Protein AF-A0A537KLE2-F1 (afdb_monomer_lite)

Secondary structure (DSSP, 8-state):
-GGGHHHHHTT--EE-----TTSTTTTTS--TTSTT--EEEEEETTEE--SHHHHHHHHTTPPTT-EEEEEEEETTTTEEEEEEEE--

Organism: NCBI:txid2569760

InterPro domains:
  IPR001478 PDZ domain [PF13180] (10-70)
  IPR036034 PDZ superfamily [G3DSA:2.30.42.10] (9-87)
  IPR036034 PDZ superfamily [SSF50156] (11-74)

Sequence (88 aa):
EPQLKPVARNGGGLVVTDISPDGPAYGRLVPQGANGGPDVILKLNGQPVRTRAEFRAALRDAKSGDIVTLIAYNVSRQQEEVIRLRMP

Foldseek 3Di:
DVLCVVQVVLVHFAWAADDDCVFQCHPVFDHDPDPQAIKTWQDKPNHGDHDPVVVVVSCPPDDQQDWIWTFIARSNVSDTDTTIGHHD

pLDDT: mean 93.51, std 4.77, range [63.5, 97.88]

Radius of gyration: 12.45 Å; chains: 1; bounding box: 31×22×32 Å

Structure (mmCIF, N/CA/C/O backbone):
data_AF-A0A537KLE2-F1
#
_entry.id   AF-A0A537KLE2-F1
#
loop_
_atom_site.group_PDB
_atom_site.id
_atom_site.type_symbol
_atom_site.label_atom_id
_atom_site.label_alt_id
_atom_site.label_comp_id
_atom_site.label_asym_id
_atom_site.label_entity_id
_atom_site.label_seq_id
_atom_site.pdbx_PDB_ins_code
_atom_site.Cartn_x
_atom_site.Cartn_y
_atom_site.Cartn_z
_atom_site.occupancy
_atom_site.B_iso_or_equiv
_atom_site.auth_seq_id
_atom_site.auth_comp_id
_atom_site.auth_asym_id
_atom_site.auth_atom_id
_atom_site.pdbx_PDB_model_num
ATOM 1 N N . GLU A 1 1 ? 13.998 -8.705 -15.037 1.00 63.50 1 GLU A N 1
ATOM 2 C CA . GLU A 1 1 ? 13.747 -7.289 -15.389 1.00 63.50 1 GLU A CA 1
ATOM 3 C C . GLU A 1 1 ? 14.529 -6.372 -14.449 1.00 63.50 1 GLU A C 1
ATOM 5 O O . GLU A 1 1 ? 14.485 -6.594 -13.242 1.00 63.50 1 GLU A O 1
ATOM 10 N N . PRO A 1 2 ? 15.287 -5.381 -14.948 1.00 76.50 2 PRO A N 1
ATOM 11 C CA . PRO A 1 2 ? 16.140 -4.533 -14.108 1.00 76.50 2 PRO A CA 1
ATOM 12 C C . PRO A 1 2 ? 15.359 -3.670 -13.103 1.00 76.50 2 PRO A C 1
ATOM 14 O O . PRO A 1 2 ? 15.895 -3.364 -12.042 1.00 76.50 2 PRO A O 1
ATOM 17 N N . GLN A 1 3 ? 14.098 -3.348 -13.401 1.00 85.12 3 GLN A N 1
ATOM 18 C CA . GLN A 1 3 ? 13.223 -2.525 -12.558 1.00 85.12 3 GLN A CA 1
ATOM 19 C C . GLN A 1 3 ? 12.822 -3.231 -11.252 1.00 85.12 3 GLN A C 1
ATOM 21 O O . GLN A 1 3 ? 12.577 -2.583 -10.249 1.00 85.12 3 GLN A O 1
ATOM 26 N N . LEU A 1 4 ? 12.837 -4.568 -11.207 1.00 88.12 4 LEU A N 1
ATOM 27 C CA . LEU A 1 4 ? 12.489 -5.333 -10.001 1.00 88.12 4 LEU A CA 1
ATOM 28 C C . LEU A 1 4 ? 13.698 -5.659 -9.113 1.00 88.12 4 LEU A C 1
ATOM 30 O O . LEU A 1 4 ? 13.552 -6.331 -8.091 1.00 88.12 4 LEU A O 1
ATOM 34 N N . LYS A 1 5 ? 14.904 -5.184 -9.459 1.00 89.62 5 LYS A N 1
ATOM 35 C CA . LYS A 1 5 ? 16.109 -5.394 -8.637 1.00 89.62 5 LYS A CA 1
ATOM 36 C C . LYS A 1 5 ? 15.918 -4.962 -7.172 1.00 89.62 5 LYS A C 1
ATOM 38 O O . LYS A 1 5 ? 16.367 -5.716 -6.309 1.00 89.62 5 LYS A O 1
ATOM 43 N N . PRO A 1 6 ? 15.267 -3.825 -6.847 1.00 89.25 6 PRO A N 1
ATOM 44 C CA . PRO A 1 6 ? 15.022 -3.437 -5.454 1.00 89.25 6 PRO A CA 1
ATOM 45 C C . PRO A 1 6 ? 14.130 -4.434 -4.705 1.00 89.25 6 PRO A C 1
ATOM 47 O O . PRO A 1 6 ? 14.443 -4.822 -3.581 1.00 89.25 6 PRO A O 1
ATOM 50 N N . VAL A 1 7 ? 13.077 -4.933 -5.358 1.00 91.44 7 VAL A N 1
ATOM 51 C CA . VAL A 1 7 ? 12.193 -5.969 -4.802 1.00 91.44 7 VAL A CA 1
ATOM 52 C C . VAL A 1 7 ? 12.977 -7.259 -4.538 1.00 91.44 7 VAL A C 1
ATOM 54 O O . VAL A 1 7 ? 12.913 -7.820 -3.446 1.00 91.44 7 VAL A O 1
ATOM 57 N N . ALA A 1 8 ? 13.789 -7.702 -5.503 1.00 89.88 8 ALA A N 1
ATOM 58 C CA . ALA A 1 8 ? 14.621 -8.896 -5.356 1.00 89.88 8 ALA A CA 1
ATOM 59 C C . ALA A 1 8 ? 15.653 -8.758 -4.219 1.00 89.88 8 ALA A C 1
ATOM 61 O O . ALA A 1 8 ? 15.850 -9.699 -3.454 1.00 89.88 8 ALA A O 1
ATOM 62 N N . ARG A 1 9 ? 16.265 -7.576 -4.051 1.00 90.62 9 ARG A N 1
ATOM 63 C CA . ARG A 1 9 ? 17.195 -7.280 -2.941 1.00 90.62 9 ARG A CA 1
ATOM 64 C C . ARG A 1 9 ? 16.530 -7.352 -1.563 1.00 90.62 9 ARG A C 1
ATOM 66 O O . ARG A 1 9 ? 17.202 -7.693 -0.597 1.00 90.62 9 ARG A O 1
ATOM 73 N N . ASN A 1 10 ? 15.226 -7.083 -1.473 1.00 89.38 10 ASN A N 1
ATOM 74 C CA . ASN A 1 10 ? 14.436 -7.248 -0.246 1.00 89.38 10 ASN A CA 1
ATOM 75 C C . ASN A 1 10 ? 13.997 -8.714 0.004 1.00 89.38 10 ASN A C 1
ATOM 77 O O . ASN A 1 10 ? 13.389 -9.031 1.035 1.00 89.38 10 ASN A O 1
ATOM 81 N N . GLY A 1 11 ? 14.349 -9.636 -0.901 1.00 91.50 11 GLY A N 1
ATOM 82 C CA . GLY A 1 11 ? 13.950 -11.044 -0.846 1.00 91.50 11 GLY A CA 1
ATOM 83 C C . GLY A 1 11 ? 12.524 -11.287 -1.344 1.00 91.50 11 GLY A C 1
ATOM 84 O O . GLY A 1 11 ? 11.931 -12.305 -0.998 1.00 91.50 11 GLY A O 1
ATOM 85 N N . GLY A 1 12 ? 11.970 -10.353 -2.122 1.00 93.00 12 GLY A N 1
ATOM 86 C CA . GLY A 1 12 ? 10.598 -10.386 -2.621 1.00 93.00 12 GLY A CA 1
ATOM 87 C C . GLY A 1 12 ? 9.701 -9.323 -1.988 1.00 93.00 12 GLY A C 1
ATOM 88 O O . GLY A 1 12 ? 10.157 -8.452 -1.250 1.00 93.00 12 GLY A O 1
ATOM 89 N N . GLY A 1 13 ? 8.412 -9.402 -2.312 1.00 95.12 13 GLY A N 1
ATOM 90 C CA . GLY A 1 13 ? 7.376 -8.498 -1.827 1.00 95.12 13 GLY A CA 1
ATOM 91 C C . GLY A 1 13 ? 5.995 -8.916 -2.326 1.00 95.12 13 GLY A C 1
ATOM 92 O O . GLY A 1 13 ? 5.858 -9.883 -3.080 1.00 95.12 13 GLY A O 1
ATOM 93 N N . LEU A 1 14 ? 4.968 -8.185 -1.905 1.00 96.88 14 LEU A N 1
ATOM 94 C CA . LEU A 1 14 ? 3.581 -8.440 -2.287 1.00 96.88 14 LEU A CA 1
ATOM 95 C C . LEU A 1 14 ? 3.107 -7.417 -3.309 1.00 96.88 14 LEU A C 1
ATOM 97 O O . LEU A 1 14 ? 2.999 -6.235 -3.003 1.00 96.88 14 LEU A O 1
ATOM 101 N N . VAL A 1 15 ? 2.788 -7.884 -4.513 1.00 96.75 15 VAL A N 1
ATOM 102 C CA . VAL A 1 15 ? 2.197 -7.039 -5.554 1.00 96.75 15 VAL A CA 1
ATOM 103 C C . VAL A 1 15 ? 0.772 -6.667 -5.153 1.00 96.75 15 VAL A C 1
ATOM 105 O O . VAL A 1 15 ? -0.046 -7.547 -4.861 1.00 96.75 15 VAL A O 1
ATOM 108 N N . VAL A 1 16 ? 0.471 -5.371 -5.155 1.00 96.81 16 VAL A N 1
ATOM 109 C CA . VAL A 1 16 ? -0.892 -4.871 -4.979 1.00 96.81 16 VAL A CA 1
ATOM 110 C C . VAL A 1 16 ? -1.661 -5.157 -6.262 1.00 96.81 16 VAL A C 1
ATOM 112 O O . VAL A 1 16 ? -1.324 -4.662 -7.332 1.00 96.81 16 VAL A O 1
ATOM 115 N N . THR A 1 17 ? -2.682 -5.999 -6.158 1.00 96.88 17 THR A N 1
ATOM 116 C CA . THR A 1 17 ? -3.493 -6.430 -7.308 1.00 96.88 17 THR A CA 1
ATOM 117 C C . THR A 1 17 ? -4.802 -5.671 -7.399 1.00 96.88 17 THR A C 1
ATOM 119 O O . THR A 1 17 ? -5.252 -5.386 -8.499 1.00 96.88 17 THR A O 1
ATOM 122 N N . ASP A 1 18 ? -5.375 -5.309 -6.255 1.00 96.25 18 ASP A N 1
ATOM 123 C CA . ASP A 1 18 ? -6.620 -4.563 -6.164 1.00 96.25 18 ASP A CA 1
ATOM 124 C C . ASP A 1 18 ? -6.675 -3.780 -4.846 1.00 96.25 18 ASP A C 1
ATOM 126 O O . ASP A 1 18 ? -5.960 -4.106 -3.887 1.00 96.25 18 ASP A O 1
ATOM 130 N N . ILE A 1 19 ? -7.504 -2.738 -4.805 1.00 96.06 19 ILE A N 1
ATOM 131 C CA . ILE A 1 19 ? -7.714 -1.882 -3.636 1.00 96.06 19 ILE A CA 1
ATOM 132 C C . ILE A 1 19 ? -9.205 -1.585 -3.503 1.00 96.06 19 ILE A C 1
ATOM 134 O O . ILE A 1 19 ? -9.812 -1.000 -4.395 1.00 96.06 19 ILE A O 1
ATOM 138 N N . SER A 1 20 ? -9.772 -1.912 -2.341 1.00 95.38 20 SER A N 1
ATOM 139 C CA . SER A 1 20 ? -11.152 -1.543 -2.022 1.00 95.38 20 SER A CA 1
ATOM 140 C C . SER A 1 20 ? -11.327 -0.013 -1.999 1.00 95.38 20 SER A C 1
ATOM 142 O O . SER A 1 20 ? -10.548 0.648 -1.302 1.00 95.38 20 SER A O 1
ATOM 144 N N . PRO A 1 21 ? -12.351 0.548 -2.676 1.00 94.38 21 PRO A N 1
ATOM 145 C CA . PRO A 1 21 ? -12.677 1.978 -2.638 1.00 94.38 21 PRO A CA 1
ATOM 146 C C . PRO A 1 21 ? -12.948 2.534 -1.238 1.00 94.38 21 PRO A C 1
ATOM 148 O O . PRO A 1 21 ? -12.627 3.685 -0.957 1.00 94.38 21 PRO A O 1
ATOM 151 N N . ASP A 1 22 ? -13.477 1.696 -0.349 1.00 93.56 22 ASP A N 1
ATOM 152 C CA . ASP A 1 22 ? -13.801 2.069 1.033 1.00 93.56 22 ASP A CA 1
ATOM 153 C C . ASP A 1 22 ? -12.643 1.770 2.005 1.00 93.56 22 ASP A C 1
ATOM 155 O O . ASP A 1 22 ? -12.759 1.938 3.220 1.00 93.56 22 ASP A O 1
ATOM 159 N N . GLY A 1 23 ? -11.518 1.266 1.487 1.00 92.44 23 GLY A N 1
ATOM 160 C CA . GLY A 1 23 ? -10.372 0.838 2.277 1.00 92.44 23 GLY A CA 1
ATOM 161 C C . 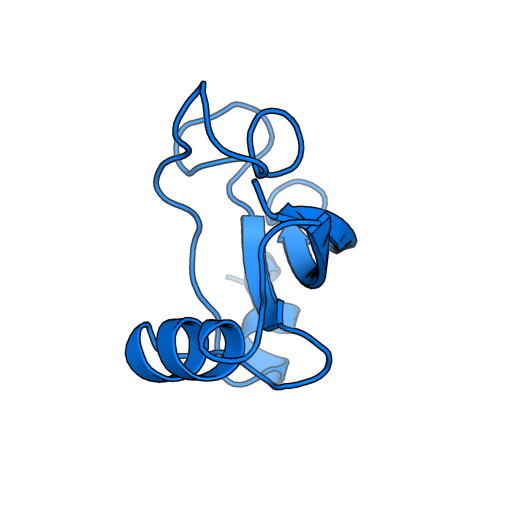GLY A 1 23 ? -9.366 1.961 2.556 1.00 92.44 23 GLY A C 1
ATOM 162 O O . GLY A 1 23 ? -9.220 2.895 1.768 1.00 92.44 23 GLY A O 1
ATOM 163 N N . PRO A 1 24 ? -8.552 1.838 3.620 1.00 94.75 24 PRO A N 1
ATOM 164 C CA . PRO A 1 24 ? -7.591 2.876 4.004 1.00 94.75 24 PRO A CA 1
ATOM 165 C C . PRO A 1 24 ? -6.467 3.085 2.976 1.00 94.75 24 PRO A C 1
ATOM 167 O O . PRO A 1 24 ? -5.828 4.134 2.958 1.00 94.75 24 PRO A O 1
ATOM 170 N N . ALA A 1 25 ? -6.222 2.091 2.119 1.00 95.50 25 ALA A N 1
ATOM 171 C CA . ALA A 1 25 ? -5.239 2.131 1.040 1.00 95.50 25 ALA A CA 1
ATOM 172 C C . ALA A 1 25 ? -5.720 2.879 -0.216 1.00 95.50 25 ALA A C 1
ATOM 174 O O . ALA A 1 25 ? -4.912 3.130 -1.118 1.00 95.50 25 ALA A O 1
ATOM 175 N N . TYR A 1 26 ? -7.009 3.220 -0.301 1.00 95.69 26 TYR A N 1
ATOM 176 C CA . TYR A 1 26 ? -7.575 3.864 -1.479 1.00 95.69 26 TYR A CA 1
ATOM 177 C C . TYR A 1 26 ? -6.919 5.223 -1.751 1.00 95.69 26 TYR A C 1
ATOM 179 O O . TYR A 1 26 ? -6.718 6.035 -0.847 1.00 95.69 26 TYR A O 1
ATOM 187 N N . GLY A 1 27 ? -6.512 5.444 -3.005 1.00 93.25 27 GLY A N 1
ATOM 188 C CA . GLY A 1 27 ? -5.780 6.644 -3.430 1.00 93.25 27 GLY A CA 1
ATOM 189 C C . GLY A 1 27 ? -4.367 6.794 -2.844 1.00 93.25 27 GLY A C 1
ATOM 190 O O . GLY A 1 27 ? -3.732 7.827 -3.052 1.00 93.25 27 GLY A O 1
ATOM 191 N N . ARG A 1 28 ? -3.868 5.799 -2.098 1.00 95.44 28 ARG A N 1
ATOM 192 C CA . ARG A 1 28 ? -2.520 5.797 -1.499 1.00 95.44 28 ARG A CA 1
ATOM 193 C C . ARG A 1 28 ? -1.585 4.788 -2.147 1.00 95.44 28 ARG A C 1
ATOM 195 O O . ARG A 1 28 ? -0.394 5.059 -2.227 1.00 95.44 28 ARG A O 1
ATOM 202 N N . LEU A 1 29 ? -2.129 3.650 -2.566 1.00 96.12 29 LEU A N 1
ATOM 203 C CA . LEU A 1 29 ? -1.428 2.624 -3.330 1.00 96.12 29 LEU A CA 1
ATOM 204 C C . LEU A 1 29 ? -1.968 2.578 -4.766 1.00 96.12 29 LEU A C 1
ATOM 206 O O . LEU A 1 29 ? -3.105 2.979 -5.030 1.00 96.12 29 LEU A O 1
ATOM 210 N N . VAL A 1 30 ? -1.162 2.050 -5.680 1.00 96.88 30 VAL A N 1
ATOM 211 C CA . VAL A 1 30 ? -1.504 1.812 -7.083 1.00 96.88 30 VAL A CA 1
ATOM 212 C C . VAL A 1 30 ? -1.624 0.301 -7.313 1.00 96.88 30 VAL A C 1
ATOM 214 O O . VAL A 1 30 ? -0.645 -0.426 -7.116 1.00 96.88 30 VAL A O 1
ATOM 217 N N . PRO A 1 31 ? -2.803 -0.211 -7.710 1.00 97.00 31 PRO A N 1
ATOM 218 C CA . PRO A 1 31 ? -2.974 -1.623 -8.010 1.00 97.00 31 PRO A CA 1
ATOM 219 C C . PRO A 1 31 ? -2.430 -1.973 -9.398 1.00 97.00 31 PRO A C 1
ATOM 221 O O . PRO A 1 31 ? -2.228 -1.120 -10.266 1.00 97.00 31 PRO A O 1
ATOM 224 N N . GLN A 1 32 ? -2.218 -3.263 -9.632 1.00 95.38 32 GLN A N 1
ATOM 225 C CA . GLN A 1 32 ? -1.911 -3.785 -10.955 1.00 95.38 32 GLN A CA 1
ATOM 226 C C . GLN A 1 32 ? -3.007 -3.404 -11.960 1.00 95.38 32 GLN A C 1
ATOM 228 O O . GLN A 1 32 ? -4.194 -3.468 -11.666 1.00 95.38 32 GLN A O 1
ATOM 233 N N . GLY A 1 33 ? -2.598 -3.012 -13.168 1.00 91.38 33 GLY A N 1
ATOM 234 C CA . GLY A 1 33 ? -3.521 -2.591 -14.226 1.00 91.38 33 GLY A CA 1
ATOM 235 C C . GLY A 1 33 ? -3.957 -1.126 -14.140 1.00 91.38 33 GLY A C 1
ATOM 236 O O . GLY A 1 33 ? -4.535 -0.627 -15.102 1.00 91.38 33 GLY A O 1
ATOM 237 N N . ALA A 1 34 ? -3.635 -0.413 -13.055 1.00 92.06 34 ALA A N 1
ATOM 238 C CA . ALA A 1 34 ? -3.808 1.034 -12.991 1.00 92.06 34 ALA A CA 1
ATOM 239 C C . ALA A 1 34 ? -2.649 1.789 -13.666 1.00 92.06 34 ALA A C 1
ATOM 241 O O . ALA A 1 34 ? -1.511 1.312 -13.763 1.00 92.06 34 ALA A O 1
ATOM 242 N N . ASN A 1 35 ? -2.944 3.015 -14.102 1.00 88.44 35 ASN A N 1
ATOM 243 C CA . ASN A 1 35 ? -1.937 3.940 -14.611 1.00 88.44 35 ASN A CA 1
ATOM 244 C C . ASN A 1 35 ? -0.913 4.255 -13.511 1.00 88.44 35 ASN A C 1
ATOM 246 O O . ASN A 1 35 ? -1.286 4.555 -12.380 1.00 88.44 35 ASN A O 1
ATOM 250 N N . GLY A 1 36 ? 0.378 4.209 -13.851 1.00 87.50 36 GLY A N 1
ATOM 251 C CA . GLY A 1 36 ? 1.467 4.443 -12.894 1.00 87.50 36 GLY A CA 1
ATOM 252 C C . GLY A 1 36 ? 2.085 3.177 -12.295 1.00 87.50 36 GLY A C 1
ATOM 253 O O . GLY A 1 36 ? 2.979 3.297 -11.464 1.00 87.50 36 GLY A O 1
ATOM 254 N N . GLY A 1 37 ? 1.673 1.985 -12.745 1.00 91.06 37 GLY A N 1
ATOM 255 C CA . GLY A 1 37 ? 2.297 0.704 -12.398 1.00 91.06 37 GLY A CA 1
ATOM 256 C C . GLY A 1 37 ? 2.052 0.259 -10.950 1.00 91.06 37 GLY A C 1
ATOM 257 O O . GLY A 1 37 ? 1.878 1.095 -10.065 1.00 91.06 37 GLY A O 1
ATOM 258 N N . PRO A 1 38 ? 2.043 -1.059 -10.686 1.00 96.12 38 PRO A N 1
ATOM 259 C CA . PRO A 1 38 ? 1.681 -1.569 -9.375 1.00 96.12 38 PRO A CA 1
ATOM 260 C C . PRO A 1 38 ? 2.701 -1.172 -8.313 1.00 96.12 38 PRO A C 1
ATOM 262 O O . PRO A 1 38 ? 3.914 -1.148 -8.558 1.00 96.12 38 PRO A O 1
ATOM 265 N N . ASP A 1 39 ? 2.194 -0.964 -7.108 1.00 97.50 39 ASP A N 1
ATOM 266 C CA . ASP A 1 39 ? 3.011 -0.960 -5.910 1.00 97.50 39 ASP A CA 1
ATOM 267 C C . ASP A 1 39 ? 3.295 -2.391 -5.449 1.00 97.50 39 ASP A C 1
ATOM 269 O O . ASP A 1 39 ? 2.441 -3.282 -5.484 1.00 97.50 39 ASP A O 1
ATOM 273 N N . VAL A 1 40 ? 4.522 -2.611 -4.991 1.00 97.56 40 VAL A N 1
ATOM 274 C CA . VAL A 1 40 ? 4.965 -3.856 -4.370 1.00 97.56 40 VAL A CA 1
ATOM 275 C C . VAL A 1 40 ? 5.274 -3.573 -2.911 1.00 97.56 40 VAL A C 1
ATOM 277 O O . VAL A 1 40 ? 6.242 -2.885 -2.599 1.00 97.56 40 VAL A O 1
ATOM 280 N N . ILE A 1 41 ? 4.467 -4.101 -2.000 1.00 97.88 41 ILE A N 1
ATOM 281 C CA . ILE A 1 41 ? 4.666 -3.939 -0.560 1.00 97.88 41 ILE A CA 1
ATOM 282 C C . ILE A 1 41 ? 5.886 -4.761 -0.139 1.00 97.88 41 ILE A C 1
ATOM 284 O O . ILE A 1 41 ? 5.947 -5.966 -0.386 1.00 97.88 41 ILE A O 1
ATOM 288 N N . LEU A 1 42 ? 6.843 -4.104 0.511 1.00 97.44 42 LEU A N 1
ATOM 289 C CA . LEU A 1 42 ? 8.097 -4.696 0.979 1.00 97.44 42 LEU A CA 1
ATOM 290 C C . LEU A 1 42 ? 8.114 -4.874 2.497 1.00 97.44 42 LEU A C 1
ATOM 292 O O . LEU A 1 42 ? 8.661 -5.855 3.005 1.00 97.44 42 LEU A O 1
ATOM 296 N N . LYS A 1 43 ? 7.547 -3.911 3.236 1.00 97.19 43 LYS A N 1
ATOM 297 C CA . LYS A 1 43 ? 7.524 -3.920 4.706 1.00 97.19 43 LYS A CA 1
ATOM 298 C C . LYS A 1 43 ? 6.206 -3.400 5.257 1.00 97.19 43 LYS A C 1
ATOM 300 O O . LYS A 1 43 ? 5.590 -2.519 4.659 1.00 97.19 43 LYS A O 1
ATOM 305 N N . LEU A 1 44 ? 5.848 -3.889 6.439 1.00 96.25 44 LEU A N 1
ATOM 306 C CA . LEU A 1 44 ? 4.742 -3.404 7.253 1.00 96.25 44 LEU A CA 1
ATOM 307 C C . LEU A 1 44 ? 5.224 -3.192 8.687 1.00 96.25 44 LEU A C 1
ATOM 309 O O . LEU A 1 44 ? 5.773 -4.105 9.295 1.00 96.25 44 LEU A O 1
ATOM 313 N N . ASN A 1 45 ? 5.059 -1.981 9.217 1.00 94.19 45 ASN A N 1
ATOM 314 C CA . ASN A 1 45 ? 5.518 -1.583 10.552 1.00 94.19 45 ASN A CA 1
ATOM 315 C C . ASN A 1 45 ? 6.988 -1.972 10.821 1.00 94.19 45 ASN A C 1
ATOM 317 O O . ASN A 1 45 ? 7.345 -2.460 11.889 1.00 94.19 45 ASN A O 1
ATOM 321 N N . GLY A 1 46 ? 7.847 -1.798 9.811 1.00 93.38 46 GLY A N 1
ATOM 322 C CA . GLY A 1 46 ? 9.269 -2.156 9.871 1.00 93.38 46 GLY A CA 1
ATOM 323 C C . GLY A 1 46 ? 9.582 -3.641 9.648 1.00 93.38 46 GLY A C 1
ATOM 324 O O . GLY A 1 46 ? 10.740 -3.969 9.396 1.00 93.38 46 GLY A O 1
ATOM 325 N N . GLN A 1 47 ? 8.581 -4.526 9.656 1.00 94.06 47 GLN A N 1
ATOM 326 C CA . GLN A 1 47 ? 8.744 -5.958 9.400 1.00 94.06 47 GLN A CA 1
ATOM 327 C C . GLN A 1 47 ? 8.729 -6.248 7.891 1.00 94.06 47 GLN A C 1
ATOM 329 O O . GLN A 1 47 ? 7.798 -5.813 7.211 1.00 94.06 47 GLN A O 1
ATOM 334 N N . PRO A 1 48 ? 9.718 -6.973 7.336 1.00 95.38 48 PRO A N 1
ATOM 335 C CA . PRO A 1 48 ? 9.660 -7.455 5.958 1.00 95.38 48 PRO A CA 1
ATOM 336 C C . PRO A 1 48 ? 8.437 -8.343 5.717 1.00 95.38 48 PRO A C 1
ATOM 338 O O . PRO A 1 48 ? 8.138 -9.218 6.527 1.00 95.38 48 PRO A O 1
ATOM 341 N N . VAL A 1 49 ? 7.757 -8.137 4.590 1.00 96.19 49 VAL A N 1
ATOM 342 C CA . VAL A 1 49 ? 6.602 -8.943 4.175 1.00 96.19 49 VAL A CA 1
ATOM 343 C C . VAL A 1 49 ? 6.808 -9.438 2.749 1.00 96.19 49 VAL A C 1
ATOM 345 O O . VAL A 1 49 ? 6.887 -8.667 1.797 1.00 96.19 49 VAL A O 1
ATOM 348 N N . ARG A 1 50 ? 6.920 -10.753 2.600 1.00 94.81 50 ARG A N 1
ATOM 349 C CA . ARG A 1 50 ? 7.183 -11.449 1.331 1.00 94.81 50 ARG A CA 1
ATOM 350 C C . ARG A 1 50 ? 6.048 -12.401 0.984 1.00 94.81 50 ARG A C 1
ATOM 352 O O . ARG A 1 50 ? 5.853 -12.744 -0.178 1.00 94.81 50 ARG A O 1
ATOM 359 N N . THR A 1 51 ? 5.276 -12.815 1.989 1.00 94.88 51 THR A N 1
ATOM 360 C CA . THR A 1 51 ? 4.123 -13.702 1.830 1.00 94.88 51 THR A CA 1
ATOM 361 C C . THR A 1 51 ? 2.846 -13.087 2.395 1.00 94.88 51 THR A C 1
ATOM 363 O O . THR A 1 51 ? 2.858 -12.248 3.296 1.00 94.88 51 THR A O 1
ATOM 366 N N . ARG A 1 52 ? 1.694 -13.559 1.903 1.00 93.62 52 ARG A N 1
ATOM 367 C CA . ARG A 1 52 ? 0.383 -13.139 2.426 1.00 93.62 52 ARG A CA 1
ATOM 368 C C . ARG A 1 52 ? 0.223 -13.477 3.913 1.00 93.62 52 ARG A C 1
ATOM 370 O O . ARG A 1 52 ? -0.495 -12.780 4.621 1.00 93.62 52 ARG A O 1
ATOM 377 N N . ALA A 1 53 ? 0.858 -14.555 4.378 1.00 95.06 53 ALA A N 1
ATOM 378 C CA . ALA A 1 53 ? 0.809 -14.969 5.776 1.00 95.06 53 ALA A CA 1
ATOM 379 C C . ALA A 1 53 ? 1.569 -13.990 6.682 1.00 95.06 53 ALA A C 1
ATOM 381 O O . ALA A 1 53 ? 1.021 -13.588 7.704 1.00 95.06 53 ALA A O 1
ATOM 382 N N . GLU A 1 54 ? 2.766 -13.558 6.276 1.00 94.81 54 GLU A N 1
ATOM 383 C CA . GLU A 1 54 ? 3.557 -12.541 6.986 1.00 94.81 54 GLU A CA 1
ATOM 384 C C . GLU A 1 54 ? 2.838 -11.192 7.025 1.00 94.81 54 GLU A C 1
ATOM 386 O O . GLU A 1 54 ? 2.765 -10.565 8.076 1.00 94.81 54 GLU A O 1
ATOM 391 N N . PHE A 1 55 ? 2.234 -10.773 5.911 1.00 95.00 55 PHE A N 1
ATOM 392 C CA . PHE A 1 55 ? 1.471 -9.525 5.863 1.00 95.00 55 PHE A CA 1
ATOM 393 C C . PHE A 1 55 ? 0.269 -9.538 6.807 1.00 95.00 55 PHE A C 1
ATOM 395 O O . PHE A 1 55 ? 0.096 -8.621 7.608 1.00 95.00 55 PHE A O 1
ATOM 402 N N . ARG A 1 56 ? -0.533 -10.613 6.775 1.00 93.19 56 ARG A N 1
ATOM 403 C CA . ARG A 1 56 ? -1.634 -10.790 7.732 1.00 93.19 56 ARG A CA 1
ATOM 404 C C . ARG A 1 56 ? -1.124 -10.825 9.165 1.00 93.19 56 ARG A C 1
ATOM 406 O O . ARG A 1 56 ? -1.764 -10.256 10.036 1.00 93.19 56 ARG A O 1
ATOM 413 N N . ALA A 1 57 ? 0.005 -11.489 9.404 1.00 93.56 57 ALA A N 1
ATOM 414 C CA . ALA A 1 57 ? 0.604 -11.577 10.723 1.00 93.56 57 ALA A CA 1
ATOM 415 C C . ALA A 1 57 ? 1.020 -10.212 11.269 1.00 93.56 57 ALA A C 1
ATOM 417 O O . ALA A 1 57 ? 0.691 -9.906 12.409 1.00 93.56 57 ALA A O 1
ATOM 418 N N . ALA A 1 58 ? 1.674 -9.395 10.446 1.00 91.44 58 ALA A N 1
ATOM 419 C CA . ALA A 1 58 ? 2.130 -8.062 10.816 1.00 91.44 58 ALA A CA 1
ATOM 420 C C . ALA A 1 58 ? 0.968 -7.072 11.046 1.00 91.44 58 ALA A C 1
ATOM 422 O O . ALA A 1 58 ? 1.128 -6.100 11.778 1.00 91.44 58 ALA A O 1
ATOM 423 N N . LEU A 1 59 ? -0.204 -7.322 10.449 1.00 91.12 59 LEU A N 1
ATOM 424 C CA . LEU A 1 59 ? -1.422 -6.535 10.677 1.00 91.12 59 LEU A CA 1
ATOM 425 C C . LEU A 1 59 ? -2.197 -6.920 11.941 1.00 91.12 59 LEU A C 1
ATOM 427 O O . LEU A 1 59 ? -3.049 -6.141 12.356 1.00 91.12 59 LEU A O 1
ATOM 431 N N . ARG A 1 60 ? -1.953 -8.093 12.542 1.00 90.81 60 ARG A N 1
ATOM 432 C CA . ARG A 1 60 ? -2.784 -8.594 13.657 1.00 90.81 60 ARG A CA 1
ATOM 433 C C . ARG A 1 60 ? -2.829 -7.660 14.861 1.00 90.81 60 ARG A C 1
ATOM 435 O O . ARG A 1 60 ? -3.846 -7.620 15.542 1.00 90.81 60 ARG A O 1
ATOM 442 N N . ASP A 1 61 ? -1.747 -6.931 15.099 1.00 83.94 61 ASP A N 1
ATOM 443 C CA . ASP A 1 61 ? -1.629 -6.047 16.257 1.00 83.94 61 ASP A CA 1
ATOM 444 C C . ASP A 1 61 ? -2.189 -4.642 15.988 1.00 83.94 61 ASP A C 1
ATOM 446 O O . ASP A 1 61 ? -2.322 -3.853 16.923 1.00 83.94 61 ASP A O 1
ATOM 450 N N . ALA A 1 62 ? -2.528 -4.326 14.732 1.00 90.00 62 ALA A N 1
ATOM 451 C CA . ALA A 1 62 ? -3.077 -3.032 14.352 1.00 90.00 62 ALA A CA 1
ATOM 452 C C . ALA A 1 62 ? -4.563 -2.945 14.724 1.00 90.00 62 ALA A C 1
ATOM 454 O O . ALA A 1 62 ? -5.382 -3.764 14.299 1.00 90.00 62 ALA A O 1
ATOM 455 N N . LYS A 1 63 ? -4.914 -1.927 15.504 1.00 92.56 63 LYS A N 1
ATOM 456 C CA . LYS A 1 63 ? -6.277 -1.645 15.962 1.00 92.56 63 LYS A CA 1
ATOM 457 C C . LYS A 1 63 ? -6.887 -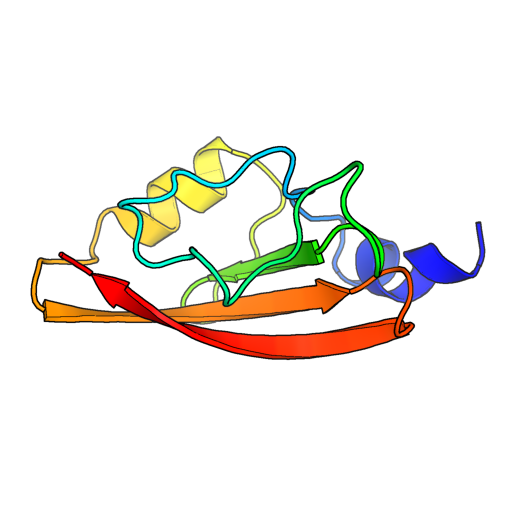0.497 15.168 1.00 92.56 63 LYS A C 1
ATOM 459 O O . LYS A 1 63 ? -6.181 0.266 14.514 1.00 92.56 63 LYS A O 1
ATOM 464 N N . SER A 1 64 ? -8.206 -0.345 15.267 1.00 93.19 64 SER A N 1
ATOM 465 C CA . SER A 1 64 ? -8.900 0.839 14.749 1.00 93.19 64 SER A CA 1
ATOM 466 C C . SER A 1 64 ? -8.271 2.119 15.308 1.00 93.19 64 SER A C 1
ATOM 468 O O . SER A 1 64 ? -7.982 2.220 16.502 1.00 93.19 64 SER A O 1
ATOM 470 N N . G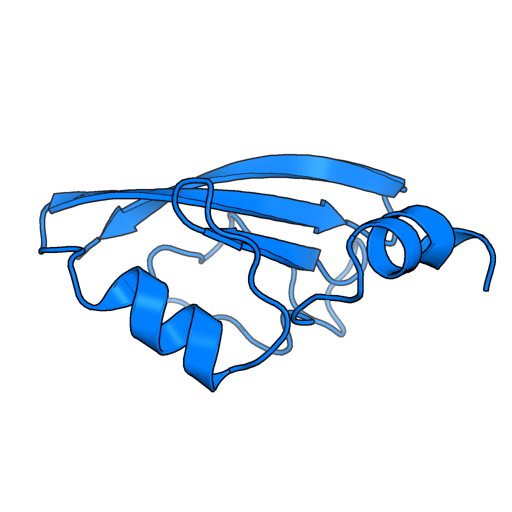LY A 1 65 ? -8.020 3.085 14.425 1.00 93.88 65 GLY A N 1
ATOM 471 C CA . GLY A 1 65 ? -7.344 4.340 14.744 1.00 93.88 65 GLY A CA 1
ATOM 472 C C . GLY A 1 65 ? -5.814 4.295 14.697 1.00 93.88 65 GLY A C 1
ATOM 473 O O .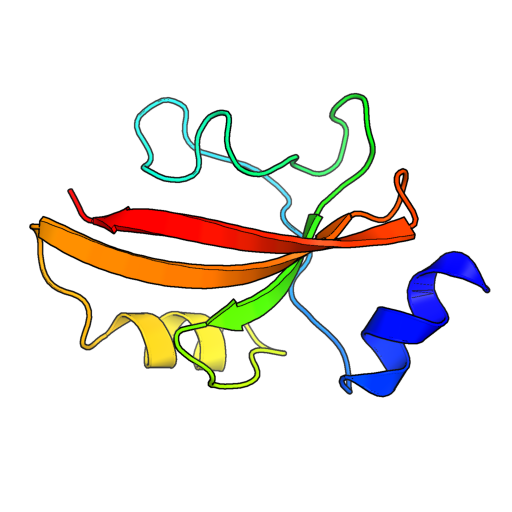 GLY A 1 65 ? -5.211 5.368 14.596 1.00 93.88 65 GLY A O 1
ATOM 474 N N . ASP A 1 66 ? -5.188 3.112 14.698 1.00 95.25 66 ASP A N 1
ATOM 475 C CA . ASP A 1 66 ? -3.733 2.995 14.581 1.00 95.25 66 ASP A CA 1
ATOM 476 C C . ASP A 1 66 ? -3.250 3.440 13.200 1.00 95.25 66 ASP A C 1
ATOM 478 O O . ASP A 1 66 ? -3.963 3.372 12.195 1.00 95.25 66 ASP A O 1
ATOM 482 N N . ILE A 1 67 ? -1.991 3.873 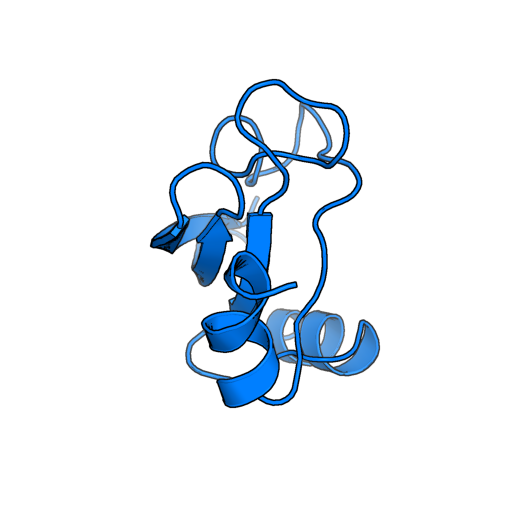13.144 1.00 95.50 67 ILE A N 1
ATOM 483 C CA . ILE A 1 67 ? -1.310 4.171 11.888 1.00 95.50 67 ILE A CA 1
ATOM 484 C C . ILE A 1 67 ? -0.396 3.001 11.541 1.00 95.50 67 ILE A C 1
ATOM 486 O O . ILE A 1 67 ? 0.635 2.790 12.179 1.00 95.50 67 ILE A O 1
ATOM 490 N N . VAL A 1 68 ? -0.743 2.284 10.477 1.00 95.94 68 VAL A N 1
ATOM 491 C CA . VAL A 1 68 ? 0.117 1.270 9.868 1.00 95.94 68 VAL A CA 1
ATOM 492 C C . VAL A 1 68 ? 1.035 1.940 8.854 1.00 95.94 68 VAL A C 1
ATOM 494 O O . VAL A 1 68 ? 0.588 2.691 7.987 1.00 95.94 68 VAL A O 1
ATOM 497 N N . THR A 1 69 ? 2.335 1.667 8.947 1.00 97.44 69 THR A N 1
ATOM 498 C CA . THR A 1 69 ? 3.330 2.171 7.993 1.00 97.44 69 THR A CA 1
ATOM 499 C C . THR A 1 69 ? 3.748 1.062 7.039 1.00 97.44 69 THR A C 1
ATOM 501 O O . THR A 1 69 ? 4.294 0.044 7.460 1.00 97.44 69 THR A O 1
ATOM 504 N N . LEU A 1 70 ? 3.539 1.281 5.749 1.00 97.44 70 LEU A N 1
ATOM 505 C CA . LEU A 1 70 ? 4.018 0.436 4.668 1.00 97.44 70 LEU A CA 1
ATOM 506 C C . LEU A 1 70 ? 5.261 1.054 4.034 1.00 97.44 70 LEU A C 1
ATOM 508 O O . LEU A 1 70 ? 5.341 2.270 3.855 1.00 97.44 70 LEU A O 1
ATOM 512 N N . ILE A 1 71 ? 6.200 0.197 3.650 1.00 97.62 71 ILE A N 1
ATOM 513 C CA . ILE A 1 71 ? 7.202 0.532 2.638 1.00 97.62 71 ILE A CA 1
ATOM 514 C C . ILE A 1 71 ? 6.796 -0.207 1.373 1.00 97.62 71 ILE A C 1
ATOM 516 O O . ILE A 1 71 ? 6.718 -1.440 1.392 1.00 97.62 71 ILE A O 1
ATOM 520 N N . ALA A 1 72 ? 6.524 0.531 0.303 1.00 97.62 72 ALA A N 1
ATOM 521 C CA . ALA A 1 72 ? 6.143 -0.027 -0.987 1.00 97.62 72 ALA A CA 1
ATOM 522 C C . ALA A 1 72 ? 7.088 0.463 -2.081 1.00 97.62 72 ALA A C 1
ATOM 524 O O . ALA A 1 72 ? 7.549 1.594 -2.037 1.00 97.62 72 ALA A O 1
ATOM 525 N N . TYR A 1 73 ? 7.383 -0.379 -3.062 1.00 97.75 73 TYR A N 1
ATOM 526 C CA . TYR A 1 73 ? 8.130 -0.001 -4.252 1.00 97.75 73 TYR A CA 1
ATOM 527 C C . TYR A 1 73 ? 7.175 0.154 -5.428 1.00 97.75 73 TYR A C 1
ATOM 529 O O . TYR A 1 73 ? 6.527 -0.819 -5.816 1.00 97.75 73 TYR A O 1
ATOM 537 N N . ASN A 1 74 ? 7.110 1.347 -6.012 1.00 97.00 74 ASN A N 1
ATOM 538 C CA . ASN A 1 74 ? 6.328 1.567 -7.220 1.00 97.00 74 ASN A CA 1
ATOM 539 C C . ASN A 1 74 ? 7.168 1.212 -8.451 1.00 97.00 74 ASN A C 1
ATOM 541 O O . ASN A 1 74 ? 8.221 1.812 -8.686 1.00 97.00 74 ASN A O 1
ATOM 545 N N . VAL A 1 75 ? 6.696 0.264 -9.262 1.00 93.69 75 VAL A N 1
ATOM 546 C CA . VAL A 1 75 ? 7.480 -0.247 -10.401 1.00 93.69 75 VAL A CA 1
ATOM 547 C C . VAL A 1 75 ? 7.663 0.805 -11.501 1.00 93.69 75 VAL A C 1
ATOM 549 O O . VAL A 1 75 ? 8.744 0.891 -12.080 1.00 93.69 75 VAL A O 1
ATOM 552 N N . SER A 1 76 ? 6.656 1.645 -11.770 1.00 93.31 76 SER A N 1
ATOM 553 C CA . SER A 1 76 ? 6.752 2.660 -12.832 1.00 93.31 76 SER A CA 1
ATOM 554 C C . SER A 1 76 ? 7.640 3.836 -12.436 1.00 93.31 76 SER A C 1
ATOM 556 O O . SER A 1 76 ? 8.413 4.324 -13.257 1.00 93.31 76 SER A O 1
ATOM 558 N N . ARG A 1 77 ? 7.511 4.310 -11.193 1.00 94.06 77 ARG A N 1
ATOM 559 C CA . ARG A 1 77 ? 8.294 5.427 -10.637 1.00 94.06 77 ARG A CA 1
ATOM 560 C C . ARG A 1 77 ? 9.686 4.988 -10.179 1.00 94.06 77 ARG A C 1
ATOM 562 O O . ARG A 1 77 ? 10.541 5.827 -9.933 1.00 94.06 77 ARG A O 1
ATOM 569 N N . GLN A 1 78 ? 9.909 3.679 -10.081 1.00 94.00 78 GLN A N 1
ATOM 570 C CA . GLN A 1 78 ? 11.153 3.047 -9.650 1.00 94.00 78 GLN A CA 1
ATOM 571 C C . GLN A 1 78 ? 11.668 3.541 -8.290 1.00 94.00 78 GLN A C 1
ATOM 573 O O . GLN A 1 78 ? 12.877 3.623 -8.068 1.00 94.00 78 GLN A O 1
ATOM 578 N N . GLN A 1 79 ? 10.755 3.826 -7.363 1.00 94.62 79 GLN A N 1
ATOM 579 C CA . GLN A 1 79 ? 11.073 4.404 -6.060 1.00 94.62 79 GLN A CA 1
ATOM 580 C C . GLN A 1 79 ? 10.375 3.664 -4.920 1.00 94.62 79 GLN A C 1
ATOM 582 O O . GLN A 1 79 ? 9.289 3.110 -5.098 1.00 94.62 79 GLN A O 1
ATOM 587 N N . GLU A 1 80 ? 11.012 3.663 -3.749 1.00 95.62 80 GLU A N 1
ATOM 588 C CA . GLU A 1 80 ? 10.378 3.238 -2.503 1.00 95.62 80 GLU A CA 1
ATOM 589 C C . GLU A 1 80 ? 9.602 4.406 -1.885 1.00 95.62 80 GLU A C 1
ATOM 591 O O . GLU A 1 80 ? 10.090 5.533 -1.807 1.00 95.62 80 GLU A O 1
ATOM 596 N N . GLU A 1 81 ? 8.393 4.121 -1.421 1.00 95.81 81 GLU A N 1
ATOM 597 C CA . GLU A 1 81 ? 7.459 5.073 -0.845 1.00 95.81 81 GLU A CA 1
ATOM 598 C C . GLU A 1 81 ? 7.071 4.627 0.563 1.00 95.81 81 GLU A C 1
ATOM 600 O O . GLU A 1 81 ? 6.767 3.458 0.819 1.00 95.81 81 GLU A O 1
ATOM 605 N N . VAL A 1 82 ? 7.077 5.588 1.489 1.00 97.31 82 VAL A N 1
ATOM 606 C CA . VAL A 1 82 ? 6.583 5.397 2.853 1.00 97.31 82 VAL A CA 1
ATOM 607 C C . VAL A 1 82 ? 5.110 5.772 2.875 1.00 97.31 82 VAL A C 1
ATOM 609 O O . VAL A 1 82 ? 4.760 6.950 2.794 1.00 97.31 82 VAL A O 1
ATOM 612 N N . ILE A 1 83 ? 4.244 4.779 3.026 1.00 97.00 83 ILE A N 1
ATOM 613 C CA . ILE A 1 83 ? 2.795 4.961 2.981 1.00 97.00 83 ILE A CA 1
ATOM 614 C C . ILE A 1 83 ? 2.237 4.734 4.378 1.00 97.00 83 ILE A C 1
ATOM 616 O O . ILE A 1 83 ? 2.427 3.679 4.974 1.00 97.00 83 ILE A O 1
ATOM 620 N N . ARG A 1 84 ? 1.550 5.736 4.923 1.00 96.81 84 ARG A N 1
ATOM 621 C CA . ARG A 1 84 ? 0.929 5.663 6.250 1.00 96.81 84 ARG A CA 1
ATOM 622 C C . ARG A 1 84 ? -0.576 5.552 6.098 1.00 96.81 84 ARG A C 1
ATOM 624 O O . ARG A 1 84 ? -1.203 6.450 5.539 1.00 96.81 84 ARG A O 1
ATOM 631 N N . LEU A 1 85 ? -1.130 4.453 6.590 1.00 95.62 85 LEU A N 1
ATOM 632 C CA . LEU A 1 85 ? -2.546 4.127 6.514 1.00 95.62 85 LEU A CA 1
ATOM 633 C C . LEU A 1 85 ? -3.147 4.201 7.912 1.00 95.62 85 LEU A C 1
ATOM 635 O O . LEU A 1 85 ? -2.616 3.599 8.842 1.00 95.62 85 LEU A O 1
ATOM 639 N N . ARG A 1 86 ? -4.252 4.931 8.061 1.00 95.12 86 ARG A N 1
ATOM 640 C CA . ARG A 1 86 ? -5.032 4.916 9.298 1.00 95.12 86 ARG A CA 1
ATOM 641 C C . ARG A 1 86 ? -6.000 3.745 9.243 1.00 95.12 86 ARG A C 1
ATOM 643 O O . ARG A 1 86 ? -6.755 3.638 8.280 1.00 95.12 86 ARG A O 1
ATOM 650 N N . MET A 1 87 ? -5.976 2.895 10.254 1.00 93.25 87 MET A N 1
ATOM 651 C CA . MET A 1 87 ? -6.884 1.760 10.335 1.00 93.25 87 MET A CA 1
ATOM 652 C C . MET A 1 87 ? -8.301 2.241 10.682 1.00 93.25 87 MET A C 1
ATOM 65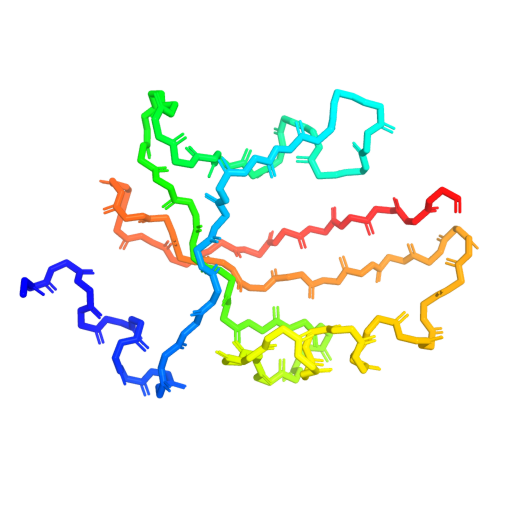4 O O . MET A 1 87 ? -8.432 3.101 11.562 1.00 93.25 87 MET A O 1
ATOM 658 N N . PRO A 1 88 ? -9.335 1.738 9.982 1.00 87.00 88 PRO A N 1
ATOM 659 C CA . PRO A 1 88 ? -10.729 2.051 10.281 1.00 87.00 88 PRO A CA 1
ATOM 660 C C . PRO A 1 88 ? -11.152 1.477 11.634 1.00 87.00 88 PRO A C 1
ATOM 662 O O . PRO A 1 88 ? -10.593 0.440 12.055 1.00 87.00 88 PRO A O 1
#